Protein AF-A0A857JA93-F1 (afdb_monomer_lite)

Foldseek 3Di:
DKWWKFKQDDPQHGDDLVVRLVDTDIFDWDWDFDDDPPPDDGWIKIFGAHPVGRVDGPDAIFTSWDWDDDPQWIKIKHWGWDDPDPPGDIDIDIMIMIIHPDSVVVNVVSVVVVVVVVVVDDSSVPVQDDVVNVVVVVVVVVVVVVVVCVVVVPDDDPPPDD

Sequence (162 aa):
MLFVVYQTRHHGRPLAPERIAASPRKGLVRFGQGTRDLYARGVMLARLLDPADRKTELIPPIEQARVHRVFDFLQIIGIEHYRASAKAKVDRWDQTWICCQDEAQGHELMLRMHQRIREGYRPHLTWVDSPVQRLRRDERAERENAAFQAEFANDDPPDIFK

Organism: NCBI:txid2697032

Structure (mmCIF, N/CA/C/O backbone):
data_AF-A0A857JA93-F1
#
_entry.id   AF-A0A857JA93-F1
#
loop_
_atom_site.group_PDB
_atom_site.id
_atom_site.type_symbol
_atom_site.label_atom_id
_atom_site.label_alt_id
_atom_site.label_comp_id
_atom_site.label_asym_id
_atom_site.label_entity_id
_atom_site.label_seq_id
_atom_site.pdbx_PDB_ins_code
_atom_site.Cartn_x
_atom_site.Cartn_y
_atom_site.Cartn_z
_atom_site.occupancy
_atom_site.B_iso_or_equiv
_atom_site.auth_seq_id
_atom_site.auth_comp_id
_atom_site.auth_asym_id
_atom_site.auth_atom_id
_atom_site.pdbx_PDB_model_num
ATOM 1 N N . MET A 1 1 ? -6.428 -10.232 11.363 1.00 78.81 1 MET A N 1
ATOM 2 C CA . MET A 1 1 ? -5.286 -9.554 12.000 1.00 78.81 1 MET A CA 1
ATOM 3 C C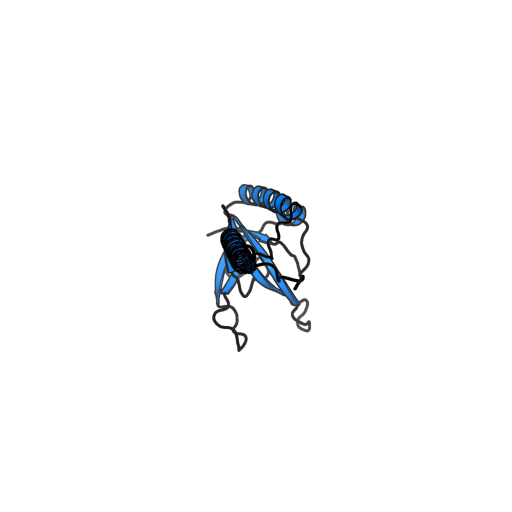 . MET A 1 1 ? -5.345 -8.090 11.615 1.00 78.81 1 MET A C 1
ATOM 5 O O . MET A 1 1 ? -5.685 -7.817 10.466 1.00 78.81 1 MET A O 1
ATOM 9 N N . LEU A 1 2 ? -5.120 -7.189 12.572 1.00 89.56 2 LEU A N 1
ATOM 10 C CA . LEU A 1 2 ? -5.017 -5.757 12.297 1.00 89.56 2 LEU A CA 1
ATOM 11 C C . LEU A 1 2 ? -3.640 -5.465 11.710 1.00 89.56 2 LEU A C 1
ATOM 13 O O . LEU A 1 2 ? -2.651 -6.049 12.144 1.00 89.56 2 LEU A O 1
ATOM 17 N N . PHE A 1 3 ? -3.608 -4.583 10.725 1.00 91.94 3 PHE A N 1
ATOM 18 C CA . PHE A 1 3 ? -2.390 -4.083 10.115 1.00 91.94 3 PHE A CA 1
ATOM 19 C C . PHE A 1 3 ? -2.417 -2.568 10.088 1.00 91.94 3 PHE A C 1
ATOM 21 O O . PHE A 1 3 ? -3.474 -1.955 9.931 1.00 91.94 3 PHE A O 1
ATOM 28 N N . VAL A 1 4 ? -1.228 -1.993 10.164 1.00 92.94 4 VAL A N 1
ATOM 29 C CA . VAL A 1 4 ? -0.954 -0.618 9.780 1.00 92.94 4 VAL A CA 1
ATOM 30 C C . VAL A 1 4 ? -0.495 -0.639 8.334 1.00 92.94 4 VAL A C 1
ATOM 32 O O . VAL A 1 4 ? 0.510 -1.268 8.009 1.00 92.94 4 VAL A O 1
ATOM 35 N N . VAL A 1 5 ? -1.254 0.010 7.461 1.00 93.12 5 VAL A N 1
ATOM 36 C CA . VAL A 1 5 ? -1.018 0.015 6.023 1.00 93.12 5 VAL A CA 1
ATOM 37 C C . VAL A 1 5 ? -0.610 1.401 5.554 1.00 93.12 5 VAL A C 1
ATOM 39 O O . VAL A 1 5 ? -1.272 2.395 5.855 1.00 93.12 5 VAL A O 1
ATOM 42 N N . TYR A 1 6 ? 0.457 1.438 4.767 1.00 91.25 6 TYR A N 1
ATOM 43 C CA . TYR A 1 6 ? 0.973 2.625 4.104 1.00 91.25 6 TYR A CA 1
ATOM 44 C C . TYR A 1 6 ? 0.846 2.460 2.590 1.00 91.25 6 TYR A C 1
ATOM 46 O O . TYR A 1 6 ? 1.317 1.468 2.029 1.00 91.25 6 TYR A O 1
ATOM 54 N N . GLN A 1 7 ? 0.223 3.431 1.922 1.00 90.69 7 GLN A N 1
ATOM 55 C CA . GLN A 1 7 ? 0.109 3.454 0.464 1.00 90.69 7 GLN A CA 1
ATOM 56 C C . GLN A 1 7 ? 1.238 4.278 -0.143 1.00 90.69 7 GLN A C 1
ATOM 58 O O . GLN A 1 7 ? 1.518 5.387 0.304 1.00 90.69 7 GLN A O 1
ATOM 63 N N . THR A 1 8 ? 1.866 3.758 -1.192 1.00 86.94 8 THR A N 1
ATOM 64 C CA . THR A 1 8 ? 2.966 4.463 -1.874 1.00 86.94 8 THR A CA 1
ATOM 65 C C . THR A 1 8 ? 2.491 5.469 -2.921 1.00 86.94 8 THR A C 1
ATOM 67 O O . THR A 1 8 ? 3.245 6.362 -3.311 1.00 86.94 8 THR A O 1
ATOM 70 N N . ARG A 1 9 ? 1.237 5.354 -3.367 1.00 87.69 9 ARG A N 1
ATOM 71 C CA . ARG A 1 9 ? 0.584 6.288 -4.285 1.00 87.69 9 ARG A CA 1
ATOM 72 C C . ARG A 1 9 ? -0.772 6.728 -3.763 1.00 87.69 9 ARG A C 1
ATOM 74 O O . ARG A 1 9 ? -1.431 5.985 -3.043 1.00 87.69 9 ARG A O 1
ATOM 81 N N . HIS A 1 10 ? -1.206 7.898 -4.213 1.00 85.56 10 HIS A N 1
ATOM 82 C CA . HIS A 1 10 ? -2.563 8.398 -4.028 1.00 85.56 10 HIS A CA 1
ATOM 83 C C . HIS A 1 10 ? -3.096 8.891 -5.371 1.00 85.56 10 HIS A C 1
ATOM 85 O O . HIS A 1 10 ? -2.493 9.774 -5.987 1.00 85.56 10 HIS A O 1
ATOM 91 N N . HIS A 1 11 ? -4.192 8.296 -5.849 1.00 80.25 11 HIS A N 1
ATOM 92 C CA . HIS A 1 11 ? -4.755 8.573 -7.176 1.00 80.25 11 HIS A CA 1
ATOM 93 C C . HIS A 1 11 ? -3.702 8.514 -8.302 1.00 80.25 11 HIS A C 1
ATOM 95 O O . HIS A 1 11 ? -3.553 9.443 -9.096 1.00 80.25 11 HIS A O 1
ATOM 101 N N . GLY A 1 12 ? -2.883 7.458 -8.302 1.00 75.62 12 GLY A N 1
ATOM 102 C CA . GLY A 1 12 ? -1.868 7.191 -9.325 1.00 75.62 12 GLY A CA 1
ATOM 103 C C . GLY A 1 12 ? -0.589 8.004 -9.182 1.00 75.62 12 GLY A C 1
ATOM 104 O O . GLY A 1 12 ? 0.433 7.660 -9.780 1.00 75.62 12 GLY A O 1
ATOM 105 N N . ARG A 1 13 ? -0.586 9.031 -8.331 1.00 82.56 13 ARG A N 1
ATOM 106 C CA . ARG A 1 13 ? 0.589 9.865 -8.090 1.00 82.56 13 ARG A CA 1
ATOM 107 C C . ARG A 1 13 ? 1.460 9.252 -6.993 1.00 82.56 13 ARG A C 1
ATOM 109 O O . ARG A 1 13 ? 0.931 8.980 -5.914 1.00 82.56 13 ARG A O 1
ATOM 116 N N . PRO A 1 14 ? 2.770 9.051 -7.233 1.00 83.44 14 PRO A N 1
ATOM 117 C CA . PRO A 1 14 ? 3.720 8.716 -6.176 1.00 83.44 14 PRO A CA 1
ATOM 118 C C . PRO A 1 14 ? 3.610 9.711 -5.028 1.00 83.44 14 PRO A C 1
ATOM 120 O O . PRO A 1 14 ? 3.601 10.924 -5.247 1.00 83.44 14 PRO A O 1
ATOM 123 N N . LEU A 1 15 ? 3.501 9.197 -3.810 1.00 82.12 15 LEU A N 1
ATOM 124 C CA . LEU A 1 15 ? 3.563 10.022 -2.619 1.00 82.12 15 LEU A CA 1
ATOM 125 C C . LEU A 1 15 ? 5.018 10.242 -2.223 1.00 82.12 15 LEU A C 1
ATOM 127 O O . LEU A 1 15 ? 5.850 9.337 -2.305 1.00 82.12 15 LEU A O 1
ATOM 131 N N . ALA A 1 16 ? 5.301 11.455 -1.753 1.00 81.50 16 ALA A N 1
ATOM 132 C CA . ALA A 1 16 ? 6.551 11.720 -1.069 1.00 81.50 16 ALA A CA 1
ATOM 133 C C . ALA A 1 16 ? 6.612 10.866 0.217 1.00 81.50 16 ALA A C 1
ATOM 135 O O . ALA A 1 16 ? 5.594 10.720 0.898 1.00 81.50 16 ALA A O 1
ATOM 136 N N . PRO A 1 17 ? 7.768 10.299 0.561 1.00 74.69 17 PRO A N 1
ATOM 137 C CA . PRO A 1 17 ? 7.937 9.397 1.699 1.00 74.69 17 PRO A CA 1
ATOM 138 C C . PRO A 1 17 ? 7.459 9.964 3.033 1.00 74.69 17 PRO A C 1
ATOM 140 O O . PRO A 1 17 ? 6.828 9.250 3.807 1.00 74.69 17 PRO A O 1
ATOM 143 N N . GLU A 1 18 ? 7.676 11.253 3.272 1.00 81.06 18 GLU A N 1
ATOM 144 C CA . GLU A 1 18 ? 7.206 11.955 4.466 1.00 81.06 18 GLU A CA 1
ATOM 145 C C . GLU A 1 18 ? 5.670 11.947 4.524 1.00 81.06 18 GLU A C 1
ATOM 147 O O . GLU A 1 18 ? 5.075 11.749 5.581 1.00 81.06 18 GLU A O 1
ATOM 152 N N . ARG A 1 19 ? 5.010 12.068 3.362 1.00 84.38 19 ARG A N 1
ATOM 153 C CA . ARG A 1 19 ? 3.547 11.974 3.243 1.00 84.38 19 ARG A CA 1
ATOM 154 C C . ARG A 1 19 ? 3.035 10.549 3.404 1.00 84.38 19 ARG A C 1
ATOM 156 O O . ARG A 1 19 ? 1.935 10.373 3.917 1.00 84.38 19 ARG A O 1
ATOM 163 N N . ILE A 1 20 ? 3.807 9.552 2.971 1.00 83.50 20 ILE A N 1
ATOM 164 C CA . ILE A 1 20 ? 3.471 8.144 3.204 1.00 83.50 20 ILE A CA 1
ATOM 165 C C . ILE A 1 20 ? 3.509 7.870 4.710 1.00 83.50 20 ILE A C 1
ATOM 167 O O . ILE A 1 20 ? 2.517 7.420 5.276 1.00 83.50 20 ILE A O 1
ATOM 171 N N . ALA A 1 21 ? 4.622 8.211 5.365 1.00 79.50 21 ALA A N 1
ATOM 172 C CA . ALA A 1 21 ? 4.825 7.998 6.795 1.00 79.50 21 ALA A CA 1
ATOM 173 C C . ALA A 1 21 ? 3.790 8.735 7.664 1.00 79.50 21 ALA A C 1
ATOM 175 O O . ALA A 1 21 ? 3.392 8.218 8.706 1.00 79.50 21 ALA A O 1
ATOM 176 N N . ALA A 1 22 ? 3.322 9.907 7.219 1.00 83.75 22 ALA A N 1
ATOM 177 C CA . ALA A 1 22 ? 2.310 10.708 7.908 1.00 83.75 22 ALA A CA 1
ATOM 178 C C . ALA A 1 22 ? 0.859 10.229 7.703 1.00 83.75 22 ALA A C 1
ATOM 180 O O . ALA A 1 22 ? -0.055 10.796 8.297 1.00 83.75 22 ALA A O 1
ATOM 181 N N . SER A 1 23 ? 0.611 9.219 6.862 1.00 86.31 23 SER A N 1
ATOM 182 C CA . SER A 1 23 ? -0.750 8.770 6.541 1.00 86.31 23 SER A CA 1
ATOM 183 C C . SER A 1 23 ? -0.946 7.251 6.688 1.00 86.31 23 SER A C 1
ATOM 185 O O . SER A 1 23 ? -1.412 6.609 5.739 1.00 86.31 23 SER A O 1
ATOM 187 N N . PRO A 1 24 ? -0.657 6.657 7.865 1.00 91.94 24 PRO A N 1
ATOM 188 C CA . PRO A 1 24 ? -0.993 5.261 8.125 1.00 91.94 24 PRO A CA 1
ATOM 189 C C . PRO A 1 24 ? -2.513 5.037 8.109 1.00 91.94 24 PRO A C 1
ATOM 191 O O . PRO A 1 24 ? -3.312 5.929 8.419 1.00 91.94 24 PRO A O 1
ATOM 194 N N . ARG A 1 25 ? -2.927 3.817 7.761 1.00 93.75 25 ARG A N 1
ATOM 195 C CA . ARG A 1 25 ? -4.308 3.340 7.904 1.00 93.75 25 ARG A CA 1
ATOM 196 C C . ARG A 1 25 ? -4.319 2.032 8.676 1.00 93.75 25 ARG A C 1
ATOM 198 O O . ARG A 1 25 ? -3.704 1.058 8.257 1.00 93.75 25 ARG A O 1
ATOM 205 N N . LYS A 1 26 ? -5.029 2.007 9.801 1.00 95.06 26 LYS A N 1
ATOM 206 C CA . LYS A 1 26 ? -5.200 0.809 10.626 1.00 95.06 26 LYS A CA 1
ATOM 207 C C . LYS A 1 26 ? -6.448 0.059 10.190 1.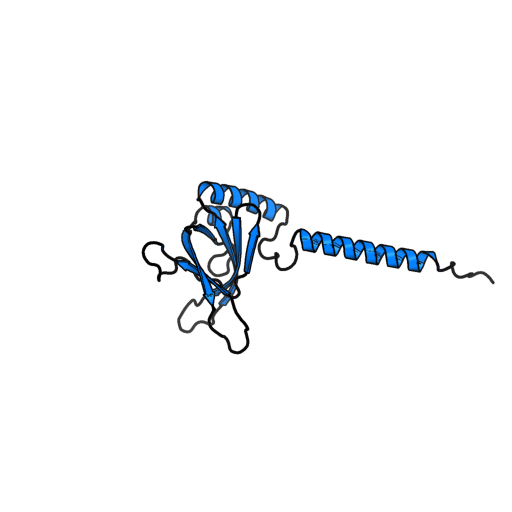00 95.06 26 LYS A C 1
ATOM 209 O O . LYS A 1 26 ? -7.538 0.615 10.248 1.00 95.06 26 LYS A O 1
ATOM 214 N N . GLY A 1 27 ? -6.304 -1.199 9.790 1.00 95.12 27 GLY A N 1
ATOM 215 C CA . GLY A 1 27 ? -7.452 -1.990 9.362 1.00 95.12 27 GLY A CA 1
ATOM 216 C C . GLY A 1 27 ? -7.189 -3.480 9.236 1.00 95.12 27 GLY A C 1
ATOM 217 O O . GLY A 1 27 ? -6.104 -3.986 9.522 1.00 95.12 27 GLY A O 1
ATOM 218 N N . LEU A 1 28 ? -8.221 -4.203 8.816 1.00 94.75 28 LEU A N 1
ATOM 219 C CA . LEU A 1 28 ? -8.162 -5.633 8.551 1.00 94.75 28 LEU A CA 1
ATOM 220 C C . LEU A 1 28 ? -7.827 -5.863 7.079 1.00 94.75 28 LEU A C 1
ATOM 222 O O . LEU A 1 28 ? -8.662 -5.632 6.205 1.00 94.75 28 LEU A O 1
ATOM 226 N N . VAL A 1 29 ? -6.629 -6.375 6.803 1.00 93.69 29 VAL A N 1
ATOM 227 C CA . VAL A 1 29 ? -6.276 -6.824 5.451 1.00 93.69 29 VAL A CA 1
ATOM 228 C C . VAL A 1 29 ? -7.009 -8.131 5.154 1.00 93.69 29 VAL A C 1
ATOM 230 O O . VAL A 1 29 ? -6.914 -9.104 5.911 1.00 93.69 29 VAL A O 1
ATOM 233 N N . ARG A 1 30 ? -7.755 -8.159 4.049 1.00 93.19 30 ARG A N 1
ATOM 234 C CA . ARG A 1 30 ? -8.4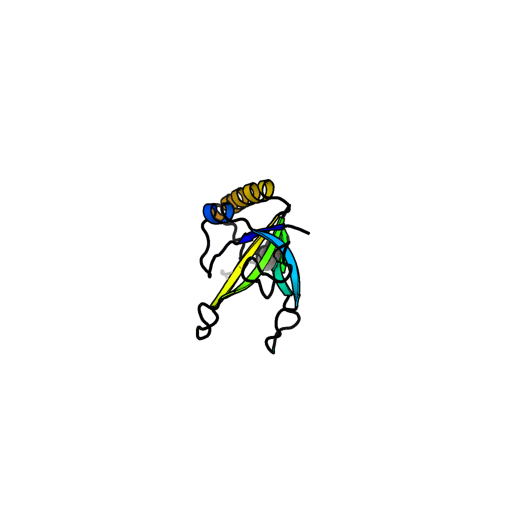64 -9.340 3.549 1.00 93.19 30 ARG A CA 1
ATOM 235 C C . ARG A 1 30 ? -8.102 -9.604 2.099 1.00 93.19 30 ARG A C 1
ATOM 237 O O . ARG A 1 30 ? -8.082 -8.686 1.284 1.00 93.19 30 ARG A O 1
ATOM 244 N N . PHE A 1 31 ? -7.885 -10.880 1.801 1.00 90.19 31 PHE A N 1
ATOM 245 C CA . PHE A 1 31 ? -7.702 -11.374 0.446 1.00 90.19 31 PHE A CA 1
ATOM 246 C C . PHE A 1 31 ? -8.965 -12.095 -0.014 1.00 90.19 31 PHE A C 1
ATOM 248 O O . PHE A 1 31 ? -9.582 -12.830 0.760 1.00 90.19 31 PHE A O 1
ATOM 255 N N . GLY A 1 32 ? -9.347 -11.877 -1.264 1.00 87.50 32 GLY A N 1
ATOM 256 C CA . GLY A 1 32 ? -10.487 -12.529 -1.896 1.00 87.50 32 GLY A CA 1
ATOM 257 C C . GLY A 1 32 ? -10.264 -12.713 -3.389 1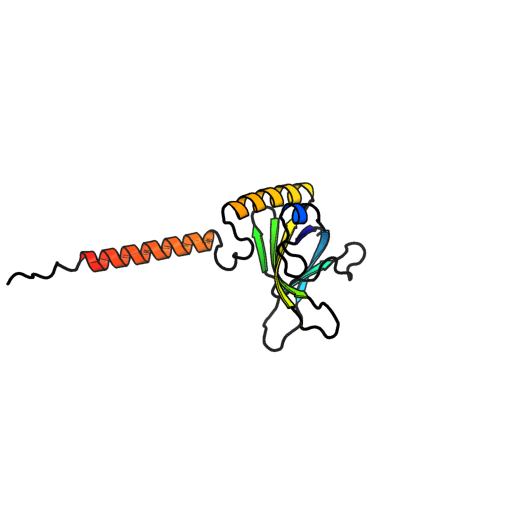.00 87.50 32 GLY A C 1
ATOM 258 O O . GLY A 1 32 ? -9.193 -12.406 -3.912 1.00 87.50 32 GLY A O 1
ATOM 259 N N . GLN A 1 33 ? -11.282 -13.213 -4.080 1.00 81.19 33 GLN A N 1
ATOM 260 C CA . GLN A 1 33 ? -11.289 -13.228 -5.539 1.00 81.19 33 GLN A CA 1
ATOM 261 C C . GLN A 1 33 ? -11.746 -11.860 -6.054 1.00 81.19 33 GLN A C 1
ATOM 263 O O . GLN A 1 33 ? -12.761 -11.333 -5.599 1.00 81.19 33 GLN A O 1
ATOM 268 N N . GLY A 1 34 ? -10.979 -11.282 -6.976 1.00 71.00 34 GLY A N 1
ATOM 269 C CA . GLY A 1 34 ? -11.370 -10.090 -7.721 1.00 71.00 34 GLY A CA 1
ATOM 270 C C . GLY A 1 34 ? -12.469 -10.391 -8.736 1.00 71.00 34 GLY A C 1
ATOM 271 O O . GLY A 1 34 ? -12.745 -11.549 -9.066 1.00 71.00 34 GLY A O 1
ATOM 272 N N . THR A 1 35 ? -13.109 -9.339 -9.237 1.00 61.91 35 THR A N 1
ATOM 273 C CA . THR A 1 35 ? -14.125 -9.447 -10.285 1.00 61.91 35 THR A CA 1
ATOM 274 C C . THR A 1 35 ? -13.525 -10.045 -11.556 1.00 61.91 35 THR A C 1
ATOM 276 O O . THR A 1 35 ? -12.501 -9.585 -12.056 1.00 61.91 35 THR A O 1
ATOM 279 N N . ARG A 1 36 ? -14.165 -11.108 -12.062 1.00 51.75 36 ARG A N 1
ATOM 280 C CA . ARG A 1 36 ? -13.821 -11.769 -13.326 1.00 51.75 36 ARG A CA 1
ATOM 281 C C . ARG A 1 36 ? -14.038 -10.796 -14.485 1.00 51.75 36 ARG A C 1
ATOM 283 O O . ARG A 1 36 ? -15.143 -10.719 -15.011 1.00 51.75 36 ARG A O 1
ATOM 290 N N . ASP A 1 37 ? -12.989 -10.107 -14.914 1.00 50.09 37 ASP A N 1
ATOM 291 C CA . ASP A 1 37 ? -12.900 -9.733 -16.323 1.00 50.09 37 ASP A CA 1
ATOM 292 C C . ASP A 1 37 ? -12.668 -11.029 -17.124 1.00 50.09 37 ASP A C 1
ATOM 294 O O . ASP A 1 37 ? -11.929 -11.914 -16.677 1.00 50.09 37 ASP A O 1
ATOM 298 N N . LEU A 1 38 ? -13.349 -11.166 -18.267 1.00 40.78 38 LEU A N 1
ATOM 299 C CA . LEU A 1 38 ? -13.631 -12.404 -19.029 1.00 40.78 38 LEU A CA 1
ATOM 300 C C . LEU A 1 38 ? -12.420 -13.286 -19.426 1.00 40.78 38 LEU A C 1
ATOM 302 O O . LEU A 1 38 ? -12.611 -14.356 -19.997 1.00 40.78 38 LEU A O 1
ATOM 306 N N . TYR A 1 39 ? -11.191 -12.888 -19.089 1.00 43.97 39 TYR A N 1
ATOM 307 C CA . TYR A 1 39 ? -9.947 -13.546 -19.497 1.00 43.97 39 TYR A CA 1
ATOM 308 C C . TYR A 1 39 ? -8.949 -13.839 -18.360 1.00 43.97 39 TYR A C 1
ATOM 310 O O . TYR A 1 39 ? -7.886 -14.398 -18.625 1.00 43.97 39 TYR A O 1
ATOM 318 N N . ALA A 1 40 ? -9.245 -13.516 -17.094 1.00 46.88 40 ALA A N 1
ATOM 319 C CA . ALA A 1 40 ? -8.258 -13.639 -16.015 1.00 46.88 40 ALA A CA 1
ATOM 320 C C . ALA A 1 40 ? -8.552 -14.801 -15.043 1.00 46.88 40 ALA A C 1
ATOM 322 O O . ALA A 1 40 ? -9.517 -14.783 -14.276 1.00 46.88 40 ALA A O 1
ATOM 323 N N . ARG A 1 41 ? -7.678 -15.820 -15.026 1.00 45.00 41 ARG A N 1
ATOM 324 C CA . ARG A 1 41 ? -7.655 -16.845 -13.968 1.00 45.00 41 ARG A CA 1
ATOM 325 C C . ARG A 1 41 ? -7.255 -16.199 -12.634 1.00 45.00 41 ARG A C 1
ATOM 327 O O . ARG A 1 41 ? -6.170 -15.644 -12.528 1.00 45.00 41 ARG A O 1
ATOM 334 N N . GLY A 1 42 ? -8.107 -16.338 -11.614 1.00 55.09 42 GLY A N 1
ATOM 335 C CA . GLY A 1 42 ? -7.725 -16.245 -10.197 1.00 55.09 42 GLY A CA 1
ATOM 336 C C . GLY A 1 42 ? -7.076 -14.933 -9.751 1.00 55.09 42 GLY A C 1
ATOM 337 O O . GLY A 1 42 ? -6.080 -14.969 -9.033 1.00 55.09 42 GLY A O 1
ATOM 338 N N . VAL A 1 43 ? -7.618 -13.784 -10.160 1.00 68.88 43 VAL A N 1
ATOM 339 C CA . VAL A 1 43 ? -7.123 -12.476 -9.709 1.00 68.88 43 VAL A CA 1
ATOM 340 C C . VAL A 1 43 ? -7.340 -12.347 -8.200 1.00 68.88 43 VAL A C 1
ATOM 342 O O . VAL A 1 43 ? -8.478 -12.335 -7.735 1.00 68.88 43 VAL A O 1
ATOM 345 N N . MET A 1 44 ? -6.258 -12.272 -7.427 1.00 85.00 44 MET A N 1
ATOM 346 C CA . MET A 1 44 ? -6.338 -12.008 -5.991 1.00 85.00 44 MET A CA 1
ATOM 347 C C . MET A 1 44 ? -6.666 -10.528 -5.770 1.00 85.00 44 MET A C 1
ATOM 349 O O . MET A 1 44 ? -6.045 -9.651 -6.366 1.00 85.00 44 MET A O 1
ATOM 353 N N . LEU A 1 45 ? -7.654 -10.258 -4.927 1.00 90.25 45 LEU A N 1
ATOM 354 C CA . LEU A 1 45 ? -8.059 -8.921 -4.508 1.00 90.25 45 LEU A CA 1
ATOM 355 C C . LEU A 1 45 ? -7.598 -8.707 -3.070 1.00 90.25 45 LEU A C 1
ATOM 357 O O . LEU A 1 45 ? -7.945 -9.510 -2.205 1.00 90.25 45 LEU A O 1
ATOM 361 N N . ALA A 1 46 ? -6.863 -7.632 -2.808 1.00 93.25 46 ALA A N 1
ATOM 362 C CA . ALA A 1 46 ? -6.523 -7.193 -1.461 1.00 93.25 46 ALA A CA 1
ATOM 363 C C . ALA A 1 46 ? -7.370 -5.977 -1.073 1.00 93.25 46 ALA A C 1
ATOM 365 O O . ALA A 1 46 ? -7.438 -4.987 -1.800 1.00 93.25 46 ALA A O 1
ATOM 366 N N . ARG A 1 47 ? -8.016 -6.059 0.092 1.00 94.50 47 ARG A N 1
ATOM 367 C CA . ARG A 1 47 ? -8.872 -5.009 0.658 1.00 94.50 47 ARG A CA 1
ATOM 368 C C . ARG A 1 47 ? -8.374 -4.668 2.055 1.00 94.50 47 ARG A C 1
ATOM 370 O O . ARG A 1 47 ? -8.022 -5.575 2.812 1.00 94.50 47 ARG A O 1
ATOM 377 N N . LEU A 1 48 ? -8.379 -3.386 2.405 1.00 95.75 48 LEU A N 1
ATOM 378 C CA . LEU A 1 48 ? -8.161 -2.930 3.774 1.00 95.75 48 LEU A CA 1
ATOM 379 C C . LEU A 1 48 ? -9.496 -2.461 4.338 1.00 95.75 48 LEU A C 1
ATOM 381 O O . LEU A 1 48 ? -10.031 -1.443 3.904 1.00 95.75 48 LEU A O 1
ATOM 385 N N . LEU A 1 49 ? -10.031 -3.228 5.279 1.00 96.06 49 LEU A N 1
ATOM 386 C CA . LEU A 1 49 ? -11.369 -3.015 5.814 1.00 96.06 49 LEU A CA 1
ATOM 387 C C . LEU A 1 49 ? -11.308 -2.322 7.171 1.00 96.06 49 LEU A C 1
ATOM 389 O O . LEU A 1 49 ? -10.400 -2.592 7.967 1.00 96.06 49 LEU A O 1
ATOM 393 N N . ASP A 1 50 ? -12.297 -1.478 7.440 1.00 95.69 50 ASP A N 1
ATOM 394 C CA . ASP A 1 50 ? -12.502 -0.890 8.756 1.00 95.69 50 ASP A CA 1
ATOM 395 C C . ASP A 1 50 ? -12.726 -2.020 9.789 1.00 95.69 50 ASP A C 1
ATOM 397 O O . ASP A 1 50 ? -13.486 -2.967 9.543 1.00 95.69 50 ASP A O 1
ATOM 401 N N . PRO A 1 51 ? -12.017 -2.010 10.932 1.00 93.75 51 PRO A N 1
ATOM 402 C CA . PRO A 1 51 ? -12.193 -3.039 11.948 1.00 93.75 51 PRO A CA 1
ATOM 403 C C . PRO A 1 51 ? -13.558 -2.991 12.648 1.00 93.75 51 PRO A C 1
ATOM 405 O O . PRO A 1 51 ? -14.030 -4.049 13.078 1.00 93.75 51 PRO A O 1
ATOM 408 N N . ALA A 1 52 ? -14.175 -1.810 12.755 1.00 94.25 52 ALA A N 1
ATOM 409 C CA . ALA A 1 52 ? -15.514 -1.617 13.302 1.00 94.25 52 ALA A CA 1
ATOM 410 C C . ALA A 1 52 ? -16.594 -1.993 12.277 1.00 94.25 52 ALA A C 1
ATOM 412 O O . ALA A 1 52 ? -17.570 -2.654 12.631 1.00 94.25 52 ALA A O 1
ATOM 413 N N . ASP A 1 53 ? -16.379 -1.655 11.003 1.00 92.81 53 ASP A N 1
ATOM 414 C CA . ASP A 1 53 ? -17.252 -2.044 9.895 1.00 92.81 53 ASP A CA 1
ATOM 415 C C . ASP A 1 53 ? -16.495 -2.820 8.811 1.00 92.81 53 ASP A C 1
ATOM 417 O O . ASP A 1 53 ? -15.944 -2.273 7.856 1.00 92.81 53 ASP A O 1
ATOM 421 N N . ARG A 1 54 ? -16.568 -4.150 8.902 1.00 89.38 54 ARG A N 1
ATOM 422 C CA . ARG A 1 54 ? -15.884 -5.089 7.998 1.00 89.38 54 ARG A CA 1
ATOM 423 C C . ARG A 1 54 ? -16.383 -5.056 6.546 1.00 89.38 54 ARG A C 1
ATOM 425 O O . ARG A 1 54 ? -16.018 -5.941 5.773 1.00 89.38 54 ARG A O 1
ATOM 432 N N . LYS A 1 55 ? -17.250 -4.116 6.176 1.00 91.00 55 LYS A N 1
ATOM 433 C CA . LYS A 1 55 ? -17.680 -3.872 4.795 1.00 91.00 55 LYS A CA 1
ATOM 434 C C . LYS A 1 55 ? -17.079 -2.598 4.212 1.00 91.00 55 LYS A C 1
ATOM 436 O O . LYS A 1 55 ? -16.962 -2.512 2.992 1.00 91.00 55 LYS A O 1
ATOM 441 N N . THR A 1 56 ? -16.690 -1.650 5.057 1.00 93.75 56 THR A N 1
ATOM 442 C CA . THR A 1 56 ? -16.147 -0.366 4.624 1.00 93.75 56 THR A CA 1
ATOM 443 C C . THR A 1 56 ? -14.669 -0.508 4.283 1.00 93.75 56 THR A C 1
ATOM 445 O O . THR A 1 56 ? -13.864 -0.972 5.089 1.00 93.75 56 THR A O 1
ATOM 448 N N . GLU A 1 57 ? -14.308 -0.122 3.062 1.00 93.56 57 GLU A N 1
ATOM 449 C CA . GLU A 1 57 ? -12.922 -0.058 2.606 1.00 93.56 57 GLU A CA 1
ATOM 450 C C . GLU A 1 57 ? -12.298 1.270 3.041 1.00 93.56 57 GLU A C 1
ATOM 452 O O . GLU A 1 57 ? -12.825 2.339 2.745 1.00 93.56 57 GLU A O 1
ATOM 457 N N . LEU A 1 58 ? -11.159 1.209 3.730 1.00 93.62 58 LEU A N 1
ATOM 458 C CA . LEU A 1 58 ? -10.452 2.405 4.205 1.00 93.62 58 LEU A CA 1
ATOM 459 C C . LEU A 1 58 ? -9.621 3.080 3.110 1.00 93.62 58 LEU A C 1
ATOM 461 O O . LEU A 1 58 ? -9.274 4.255 3.225 1.00 93.62 58 LEU A O 1
ATOM 465 N N . ILE A 1 59 ? -9.258 2.313 2.083 1.00 91.94 59 ILE A N 1
ATOM 466 C CA . ILE A 1 59 ? -8.485 2.738 0.918 1.00 91.94 59 ILE A CA 1
ATOM 467 C C . ILE A 1 59 ? -8.937 1.935 -0.311 1.00 91.94 59 ILE A C 1
ATOM 469 O O . ILE A 1 59 ? -9.415 0.808 -0.137 1.00 91.94 59 ILE A O 1
ATOM 473 N N . PRO A 1 60 ? -8.771 2.471 -1.537 1.00 90.75 60 PRO A N 1
ATOM 474 C CA . PRO A 1 60 ? -9.136 1.758 -2.758 1.00 90.75 60 PRO A CA 1
ATOM 475 C C . PRO A 1 60 ? -8.436 0.395 -2.843 1.00 90.75 60 PRO A C 1
ATOM 477 O O . PRO A 1 60 ? -7.232 0.345 -2.596 1.00 90.75 60 PRO A O 1
ATOM 480 N N . PRO A 1 61 ? -9.140 -0.699 -3.178 1.00 91.69 61 PRO A N 1
ATOM 481 C CA . PRO A 1 61 ? -8.578 -2.045 -3.155 1.00 91.69 61 PRO A CA 1
ATOM 482 C C . PRO A 1 61 ? -7.546 -2.276 -4.269 1.00 91.69 61 PRO A C 1
ATOM 484 O O . PRO A 1 61 ? -7.569 -1.624 -5.314 1.00 91.69 61 PRO A O 1
ATOM 487 N N . ILE A 1 62 ? -6.660 -3.252 -4.052 1.00 90.06 62 ILE A N 1
ATOM 488 C CA . ILE A 1 62 ? -5.668 -3.694 -5.041 1.00 90.06 62 ILE A CA 1
ATOM 489 C C . ILE A 1 62 ? -6.156 -4.973 -5.721 1.00 90.06 62 ILE A C 1
ATOM 491 O O . ILE A 1 62 ? -6.339 -6.003 -5.070 1.00 90.06 62 ILE A O 1
ATOM 495 N N . GLU A 1 63 ? -6.289 -4.935 -7.042 1.00 87.88 63 GLU A N 1
ATOM 496 C CA . GLU A 1 63 ? -6.483 -6.109 -7.892 1.00 87.88 63 GLU A CA 1
ATOM 497 C C . GLU A 1 63 ? -5.153 -6.722 -8.332 1.00 87.88 63 GLU A C 1
ATOM 499 O O . GLU A 1 63 ? -4.107 -6.079 -8.299 1.00 87.88 63 GLU A O 1
ATOM 504 N N . GLN A 1 64 ? -5.184 -7.985 -8.765 1.00 85.94 64 GLN A N 1
ATOM 505 C CA . GLN A 1 64 ? -3.984 -8.759 -9.123 1.00 85.94 64 GLN A CA 1
ATOM 506 C C . GLN A 1 64 ? -2.937 -8.745 -8.001 1.00 85.94 64 GLN A C 1
ATOM 508 O O . GLN A 1 64 ? -1.733 -8.771 -8.253 1.00 85.94 64 GLN A O 1
ATOM 513 N N . ALA A 1 65 ? -3.424 -8.705 -6.759 1.00 88.19 65 ALA A N 1
ATOM 514 C CA . ALA A 1 65 ? -2.620 -8.550 -5.571 1.00 88.19 65 ALA A CA 1
ATOM 515 C C . ALA A 1 65 ? -1.634 -9.713 -5.427 1.00 88.19 65 ALA A C 1
ATOM 517 O O . ALA A 1 65 ? -1.998 -10.889 -5.466 1.00 88.19 65 ALA A O 1
ATOM 518 N N . ARG A 1 66 ? -0.370 -9.373 -5.212 1.00 86.38 66 ARG A N 1
ATOM 519 C CA . ARG A 1 66 ? 0.704 -10.299 -4.872 1.00 86.38 66 ARG A CA 1
ATOM 520 C C . ARG A 1 66 ? 1.242 -9.922 -3.511 1.00 86.38 66 ARG A C 1
ATOM 522 O O . ARG A 1 66 ? 1.501 -8.749 -3.247 1.00 86.38 66 ARG A O 1
ATOM 529 N N . VAL A 1 67 ? 1.398 -10.921 -2.654 1.00 87.31 67 VAL A N 1
ATOM 530 C CA . VAL A 1 67 ? 1.908 -10.740 -1.297 1.00 87.31 67 VAL A CA 1
ATOM 531 C C . VAL A 1 67 ? 3.361 -11.176 -1.265 1.00 87.31 67 VAL A C 1
ATOM 533 O O . VAL A 1 67 ? 3.684 -12.318 -1.584 1.00 87.31 67 VAL A O 1
ATOM 536 N N . HIS A 1 68 ? 4.227 -10.268 -0.848 1.00 84.06 68 HIS A N 1
ATOM 537 C CA . HIS A 1 68 ? 5.641 -10.511 -0.636 1.00 84.06 68 HIS A CA 1
ATOM 538 C C . HIS A 1 68 ? 5.950 -10.271 0.835 1.00 84.06 68 HIS A C 1
ATOM 540 O O . HIS A 1 68 ? 5.616 -9.227 1.390 1.00 84.06 68 HIS A O 1
ATOM 546 N N . ARG A 1 69 ? 6.600 -11.235 1.483 1.00 79.44 69 ARG A N 1
ATOM 547 C CA . ARG A 1 69 ? 7.172 -11.008 2.808 1.00 79.44 69 ARG A CA 1
ATOM 548 C C . ARG A 1 69 ? 8.564 -10.420 2.621 1.00 79.44 69 ARG A C 1
ATOM 550 O O . ARG A 1 69 ? 9.408 -11.051 1.991 1.00 79.44 69 ARG A O 1
ATOM 557 N N . VAL A 1 70 ? 8.784 -9.218 3.140 1.00 72.25 70 VAL A N 1
ATOM 558 C CA . VAL A 1 70 ? 10.045 -8.489 3.001 1.00 72.25 70 VAL A CA 1
ATOM 559 C C . VAL A 1 70 ? 10.518 -8.134 4.402 1.00 72.25 70 VAL A C 1
ATOM 561 O O . VAL A 1 70 ? 9.947 -7.262 5.049 1.00 72.25 70 VAL A O 1
ATOM 564 N N . PHE A 1 71 ? 11.540 -8.846 4.884 1.00 71.94 71 PHE A N 1
ATOM 565 C CA . PHE A 1 71 ? 11.997 -8.764 6.277 1.00 71.94 71 PHE A CA 1
ATOM 566 C C . PHE A 1 71 ? 10.818 -8.936 7.260 1.00 71.94 71 PHE A C 1
ATOM 568 O O . PHE A 1 71 ? 10.172 -9.990 7.276 1.00 71.94 71 PHE A O 1
ATOM 575 N N . ASP A 1 72 ? 10.512 -7.879 8.014 1.00 76.38 72 ASP A N 1
ATOM 576 C CA . ASP A 1 72 ? 9.526 -7.854 9.093 1.00 76.38 72 ASP A CA 1
ATOM 577 C C . ASP A 1 72 ? 8.164 -7.283 8.672 1.00 76.38 72 ASP A C 1
ATOM 579 O O . ASP A 1 72 ? 7.271 -7.145 9.505 1.00 76.38 72 ASP A O 1
ATOM 583 N N . PHE A 1 73 ? 7.967 -6.972 7.386 1.00 79.81 73 PHE A N 1
ATOM 584 C CA . PHE A 1 73 ? 6.693 -6.464 6.879 1.00 79.81 73 PHE A CA 1
ATOM 585 C C . PHE A 1 73 ? 6.146 -7.275 5.708 1.00 79.81 73 PHE A C 1
ATOM 587 O O . PHE A 1 73 ? 6.842 -8.033 5.023 1.00 79.81 73 PHE A O 1
ATOM 594 N N . LEU A 1 74 ? 4.846 -7.104 5.480 1.00 86.94 74 LEU A N 1
ATOM 595 C CA . LEU A 1 74 ? 4.169 -7.621 4.302 1.00 86.94 74 LEU A CA 1
ATOM 596 C C . LEU A 1 74 ? 4.044 -6.504 3.275 1.00 86.94 74 LEU A C 1
ATOM 598 O O . LEU A 1 74 ? 3.496 -5.440 3.544 1.00 86.94 74 LEU A O 1
ATOM 602 N N . GLN A 1 75 ? 4.532 -6.764 2.076 1.00 88.31 75 GLN A N 1
ATOM 603 C CA . GLN A 1 75 ? 4.352 -5.910 0.922 1.00 88.31 75 GLN A CA 1
ATOM 604 C C . GLN A 1 75 ? 3.253 -6.509 0.043 1.00 88.31 75 GLN A C 1
ATOM 606 O O . GLN A 1 75 ? 3.318 -7.681 -0.325 1.00 88.31 75 GLN A O 1
ATOM 611 N N . ILE A 1 76 ? 2.245 -5.714 -0.300 1.00 91.44 76 ILE A N 1
ATOM 612 C CA . ILE A 1 76 ? 1.179 -6.114 -1.221 1.00 91.44 76 ILE A CA 1
ATOM 613 C C . ILE A 1 76 ? 1.268 -5.218 -2.445 1.00 91.44 76 ILE A C 1
ATOM 615 O O . ILE A 1 76 ? 1.256 -3.998 -2.315 1.00 91.44 76 ILE A O 1
ATOM 619 N N . ILE A 1 77 ? 1.383 -5.817 -3.624 1.00 89.94 77 ILE A N 1
ATOM 620 C CA . ILE A 1 77 ? 1.536 -5.092 -4.889 1.00 89.94 77 ILE A CA 1
ATOM 621 C C . ILE A 1 77 ? 0.449 -5.539 -5.847 1.00 89.94 77 ILE A C 1
ATOM 623 O O . ILE A 1 77 ? 0.123 -6.722 -5.893 1.00 89.94 77 ILE A O 1
ATOM 627 N N . GLY A 1 78 ? -0.079 -4.617 -6.636 1.00 88.69 78 GLY A N 1
ATOM 628 C CA . GLY A 1 78 ? -0.975 -4.940 -7.736 1.00 88.69 78 GLY A CA 1
ATOM 629 C C . GLY A 1 78 ? -1.493 -3.673 -8.392 1.00 88.69 78 GLY A C 1
ATOM 630 O O . GLY A 1 78 ? -0.808 -2.654 -8.391 1.00 88.69 78 GLY A O 1
ATOM 631 N N . ILE A 1 79 ? -2.704 -3.736 -8.929 1.00 87.19 79 ILE A N 1
ATOM 632 C CA . ILE A 1 79 ? -3.324 -2.649 -9.678 1.00 87.19 79 ILE A CA 1
ATOM 633 C C . ILE A 1 79 ? -4.429 -2.013 -8.846 1.00 87.19 79 ILE A C 1
ATOM 635 O O . ILE A 1 79 ? -5.400 -2.672 -8.474 1.00 87.19 79 ILE A O 1
ATOM 639 N N . GLU A 1 80 ? -4.302 -0.720 -8.584 1.00 86.69 80 GLU A N 1
ATOM 640 C CA . GLU A 1 80 ? -5.399 0.083 -8.055 1.00 86.69 80 GLU A CA 1
ATOM 641 C C . GLU A 1 80 ? -6.185 0.673 -9.229 1.00 86.69 80 GLU A C 1
ATOM 643 O O . GLU A 1 80 ? -5.617 1.220 -10.180 1.00 86.69 80 GLU A O 1
ATOM 648 N N . HIS A 1 81 ? -7.506 0.530 -9.160 1.00 83.69 81 HIS A N 1
ATOM 649 C CA . HIS A 1 81 ? -8.436 1.107 -10.117 1.00 83.69 81 HIS A CA 1
ATOM 650 C C . HIS A 1 81 ? -9.064 2.348 -9.505 1.00 83.69 81 HIS A C 1
ATOM 652 O O . HIS A 1 81 ? -9.636 2.291 -8.416 1.00 83.69 81 HIS A O 1
ATOM 658 N N . TYR A 1 82 ? -9.018 3.460 -10.227 1.00 77.31 82 TYR A N 1
ATOM 659 C CA . TYR A 1 82 ? -9.675 4.680 -9.792 1.00 77.31 82 TYR A CA 1
ATOM 660 C C . TYR A 1 82 ? -10.618 5.194 -10.851 1.00 77.31 82 TYR A C 1
ATOM 662 O O . TYR A 1 82 ? -10.311 5.257 -12.041 1.00 77.31 82 TYR A O 1
ATOM 670 N N . ARG A 1 83 ? -11.791 5.599 -10.383 1.00 70.50 83 ARG A N 1
ATOM 671 C CA . ARG A 1 83 ? -12.819 6.177 -11.223 1.00 70.50 83 ARG A CA 1
ATOM 672 C C . ARG A 1 83 ? -13.199 7.526 -10.639 1.00 70.50 83 ARG A C 1
ATOM 674 O O . ARG A 1 83 ? -13.930 7.592 -9.659 1.00 70.50 83 ARG A O 1
ATOM 681 N N . ALA A 1 84 ? -12.702 8.598 -11.252 1.00 67.31 84 ALA A N 1
ATOM 682 C CA . ALA A 1 84 ? -12.959 9.960 -10.786 1.00 67.31 84 ALA A CA 1
ATOM 683 C C . ALA A 1 84 ? -14.455 10.340 -10.826 1.00 67.31 84 ALA A C 1
ATOM 685 O O . ALA A 1 84 ? -14.899 11.186 -10.056 1.00 67.31 84 ALA A O 1
ATOM 686 N N . SER A 1 85 ? -15.247 9.730 -11.718 1.00 65.94 85 SER A N 1
ATOM 687 C CA . SER A 1 85 ? -16.703 9.914 -11.788 1.00 65.94 85 SER A CA 1
ATOM 688 C C . SER A 1 85 ? -17.394 8.730 -12.473 1.00 65.94 85 SER A C 1
ATOM 690 O O . SER A 1 85 ? -16.763 7.969 -13.203 1.00 65.94 85 SER A O 1
ATOM 692 N N . ALA A 1 86 ? -18.716 8.598 -12.317 1.00 61.53 86 ALA A N 1
ATOM 693 C CA . ALA A 1 86 ? -19.500 7.514 -12.926 1.00 61.53 86 ALA A CA 1
ATOM 694 C C . ALA A 1 86 ? -19.369 7.418 -14.462 1.00 61.53 86 ALA A C 1
ATOM 696 O O . ALA A 1 86 ? -19.597 6.354 -15.031 1.00 61.53 86 ALA A O 1
ATOM 697 N N . LYS A 1 87 ? -18.982 8.507 -15.138 1.00 64.44 87 LYS A N 1
ATOM 698 C CA . LYS A 1 87 ? -18.781 8.562 -16.596 1.00 64.44 87 LYS A CA 1
ATOM 699 C C . LYS A 1 87 ? -17.305 8.552 -17.006 1.00 64.44 87 LYS A C 1
ATOM 701 O O . LYS A 1 87 ? -17.014 8.417 -18.188 1.00 64.44 87 LYS A O 1
ATOM 706 N N . ALA A 1 88 ? -16.379 8.693 -16.056 1.00 67.62 88 ALA A N 1
ATOM 707 C CA . ALA A 1 88 ? -14.953 8.697 -16.343 1.00 67.62 88 ALA A CA 1
ATOM 708 C C . ALA A 1 88 ? -14.459 7.300 -16.741 1.00 67.62 88 ALA A C 1
ATOM 710 O O . ALA A 1 88 ? -14.954 6.276 -16.246 1.00 67.62 88 ALA A O 1
ATOM 711 N N . LYS A 1 89 ? -13.443 7.293 -17.612 1.00 69.50 89 LYS A N 1
ATOM 712 C CA . LYS A 1 89 ? -12.607 6.121 -17.870 1.00 69.50 89 LYS A CA 1
ATOM 713 C C . LYS A 1 89 ? -11.972 5.678 -16.548 1.00 69.50 89 LYS A C 1
ATOM 715 O O . LYS A 1 89 ? -11.632 6.513 -15.714 1.00 69.50 89 LYS A O 1
ATOM 720 N N . VAL A 1 90 ? -11.877 4.367 -16.345 1.00 73.88 90 VAL A N 1
ATOM 721 C CA . VAL A 1 90 ? -11.202 3.812 -15.170 1.00 73.88 90 VAL A CA 1
ATOM 722 C C . VAL A 1 90 ? -9.702 3.912 -15.407 1.00 73.88 90 VAL A C 1
ATOM 724 O O . VAL A 1 90 ? -9.183 3.294 -16.340 1.00 73.88 90 VAL A O 1
ATOM 727 N N . ASP A 1 91 ? -9.029 4.688 -14.569 1.00 79.56 91 ASP A N 1
ATOM 728 C CA . ASP A 1 91 ? -7.577 4.755 -1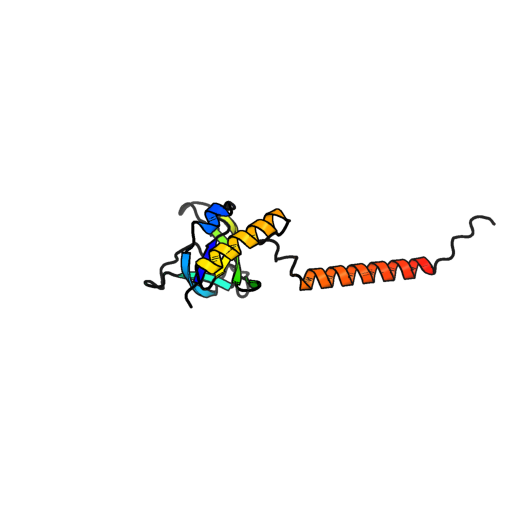4.551 1.00 79.56 91 ASP A CA 1
ATOM 729 C C . ASP A 1 91 ? -7.022 3.564 -13.770 1.00 79.56 91 ASP A C 1
ATOM 731 O O . ASP A 1 91 ? -7.629 3.087 -12.806 1.00 79.56 91 ASP A O 1
ATOM 735 N N . ARG A 1 92 ? -5.873 3.062 -14.226 1.00 83.06 92 ARG A N 1
ATOM 736 C CA . ARG A 1 92 ? -5.202 1.883 -13.674 1.00 83.06 92 ARG A CA 1
ATOM 737 C C . ARG A 1 92 ? -3.746 2.218 -13.421 1.00 83.06 92 ARG A C 1
ATOM 739 O O . ARG A 1 92 ? -3.086 2.757 -14.309 1.00 83.06 92 ARG A O 1
ATOM 746 N N . TRP A 1 93 ? -3.236 1.878 -12.246 1.00 84.88 93 TRP A N 1
ATOM 747 C CA . TRP A 1 93 ? -1.817 2.031 -11.940 1.00 84.88 93 TRP A CA 1
ATOM 748 C C . TRP A 1 93 ? -1.330 0.991 -10.947 1.00 84.88 93 TRP A C 1
ATOM 750 O O . TRP A 1 93 ? -2.089 0.494 -10.115 1.00 84.88 93 TRP A O 1
ATOM 760 N N . ASP A 1 94 ? -0.025 0.744 -10.996 1.00 85.25 94 ASP A N 1
ATOM 761 C CA . ASP A 1 94 ? 0.662 -0.059 -9.997 1.00 85.25 94 ASP A CA 1
ATOM 762 C C . ASP A 1 94 ? 0.601 0.629 -8.636 1.00 85.25 94 ASP A C 1
ATOM 764 O O . ASP A 1 94 ? 1.025 1.778 -8.480 1.00 85.25 94 ASP A O 1
ATOM 768 N N . GLN A 1 95 ? 0.110 -0.093 -7.641 1.00 89.12 95 GLN A N 1
ATOM 769 C CA . GLN A 1 95 ? 0.055 0.331 -6.255 1.00 89.12 95 GLN A CA 1
ATOM 770 C C . GLN A 1 95 ? 0.809 -0.668 -5.383 1.00 89.12 95 GLN A C 1
ATOM 772 O O . GLN A 1 95 ? 0.738 -1.882 -5.576 1.00 89.12 95 GLN A O 1
ATOM 777 N N . THR A 1 96 ? 1.482 -0.125 -4.373 1.00 89.94 96 THR A N 1
ATOM 778 C CA . THR A 1 96 ? 2.146 -0.899 -3.329 1.00 89.94 96 THR A CA 1
ATOM 779 C C . THR A 1 96 ? 1.602 -0.471 -1.976 1.00 89.94 96 THR A C 1
ATOM 781 O O . THR A 1 96 ? 1.637 0.716 -1.634 1.00 89.94 96 THR A O 1
ATOM 784 N N . TRP A 1 97 ? 1.132 -1.448 -1.207 1.00 92.06 97 TRP A N 1
ATOM 785 C CA . TRP A 1 97 ? 0.843 -1.327 0.214 1.00 92.06 97 TRP A CA 1
ATOM 786 C C . TRP A 1 97 ? 1.963 -1.956 1.031 1.00 92.06 97 TRP A C 1
ATOM 788 O O . TRP A 1 97 ? 2.418 -3.065 0.747 1.00 92.06 97 TRP A O 1
ATOM 798 N N . ILE A 1 98 ? 2.364 -1.262 2.085 1.00 89.75 98 ILE A N 1
ATOM 799 C CA . ILE A 1 98 ? 3.297 -1.764 3.091 1.00 89.75 98 ILE A CA 1
ATOM 800 C C . ILE A 1 98 ? 2.489 -1.986 4.354 1.00 89.75 98 ILE A C 1
ATOM 802 O O . ILE A 1 98 ? 1.863 -1.056 4.850 1.00 89.75 98 ILE A O 1
ATOM 806 N N . CYS A 1 99 ? 2.455 -3.226 4.821 1.00 90.81 99 CYS A N 1
ATOM 807 C CA . CYS A 1 99 ? 1.610 -3.673 5.914 1.00 90.81 99 CYS A CA 1
ATOM 808 C C . CYS A 1 99 ? 2.491 -4.126 7.082 1.00 90.81 99 CYS A C 1
ATOM 810 O O . CYS A 1 99 ? 3.237 -5.103 6.964 1.00 90.81 99 CYS A O 1
ATOM 812 N N . CYS A 1 100 ? 2.360 -3.436 8.209 1.00 90.12 100 CYS A N 1
ATOM 813 C CA . CYS A 1 100 ? 3.100 -3.684 9.446 1.00 90.12 100 CYS A CA 1
ATOM 814 C C . CYS A 1 100 ? 2.135 -4.048 10.581 1.00 90.12 100 CYS A C 1
ATOM 816 O O . CYS A 1 100 ? 0.928 -3.816 10.473 1.00 90.12 100 CYS A O 1
ATOM 818 N N . GLN A 1 101 ? 2.647 -4.642 11.661 1.00 86.88 101 GLN A N 1
ATOM 819 C CA . GLN A 1 101 ? 1.813 -5.004 12.815 1.00 86.88 101 GLN A CA 1
ATOM 820 C C . GLN A 1 101 ? 1.506 -3.794 13.702 1.00 86.88 101 GLN A C 1
ATOM 822 O O . GLN A 1 101 ? 0.387 -3.669 14.199 1.00 86.88 101 GLN A O 1
ATOM 827 N N . ASP A 1 102 ? 2.464 -2.878 13.840 1.00 85.25 102 ASP A N 1
ATOM 828 C CA . ASP A 1 102 ? 2.325 -1.657 14.626 1.00 85.25 102 ASP A CA 1
ATOM 829 C C . ASP A 1 102 ? 2.858 -0.413 13.884 1.00 85.25 102 ASP A C 1
ATOM 831 O O . ASP A 1 102 ? 3.545 -0.504 12.863 1.00 85.25 102 ASP A O 1
ATOM 835 N N . GLU A 1 103 ? 2.467 0.772 14.368 1.00 82.44 103 GLU A N 1
ATOM 836 C CA . GLU A 1 103 ? 2.780 2.060 13.730 1.00 82.44 103 GLU A CA 1
ATOM 837 C C . GLU A 1 103 ? 4.225 2.504 13.954 1.00 82.44 103 GLU A C 1
ATOM 839 O O . GLU A 1 103 ? 4.785 3.164 13.079 1.00 82.44 103 GLU A O 1
ATOM 844 N N . ALA A 1 104 ? 4.829 2.160 15.094 1.00 78.19 104 ALA A N 1
ATOM 845 C CA . ALA A 1 104 ? 6.194 2.563 15.414 1.00 78.19 104 ALA A CA 1
ATOM 846 C C . ALA A 1 104 ? 7.184 1.829 14.499 1.00 78.19 104 ALA A C 1
ATOM 848 O O . ALA A 1 104 ? 8.002 2.458 13.823 1.00 78.19 104 ALA A O 1
ATOM 849 N N . GLN A 1 105 ? 7.015 0.512 14.381 1.00 74.69 105 GLN A N 1
ATOM 850 C CA . GLN A 1 105 ? 7.718 -0.340 13.432 1.00 74.69 105 GLN A CA 1
ATOM 851 C C . GLN A 1 105 ? 7.452 0.108 11.989 1.00 74.69 105 GLN A C 1
ATOM 853 O O . GLN A 1 105 ? 8.374 0.199 11.178 1.00 74.69 105 GLN A O 1
ATOM 858 N N . GLY A 1 106 ? 6.195 0.421 11.660 1.00 74.31 106 GLY A N 1
ATOM 859 C CA . GLY A 1 106 ? 5.811 0.906 10.338 1.00 74.31 106 GLY A CA 1
ATOM 860 C C . GLY A 1 106 ? 6.523 2.195 9.933 1.00 74.31 106 GLY A C 1
ATOM 861 O O . GLY A 1 106 ? 7.053 2.283 8.825 1.00 74.31 106 GLY A O 1
ATOM 862 N N . HIS A 1 107 ? 6.599 3.171 10.838 1.00 76.06 107 HIS A N 1
ATOM 863 C CA . HIS A 1 107 ? 7.265 4.445 10.584 1.00 76.06 107 HIS A CA 1
ATOM 864 C C . HIS A 1 107 ? 8.768 4.268 10.332 1.00 76.06 107 HIS A C 1
ATOM 866 O O . HIS A 1 107 ? 9.300 4.783 9.346 1.00 76.06 107 HIS A O 1
ATOM 872 N N . GLU A 1 108 ? 9.452 3.494 11.174 1.00 77.62 108 GLU A N 1
ATOM 873 C CA . GLU A 1 108 ? 10.883 3.233 11.017 1.00 77.62 108 GLU A CA 1
ATOM 874 C C . GLU A 1 108 ? 11.193 2.495 9.703 1.00 77.62 108 GLU A C 1
ATOM 876 O O . GLU A 1 108 ? 12.103 2.875 8.959 1.00 77.62 108 GLU A O 1
ATOM 881 N N . LEU A 1 109 ? 10.405 1.468 9.370 1.00 75.56 109 LEU A N 1
ATOM 882 C CA . LEU A 1 109 ? 10.550 0.725 8.118 1.00 75.56 109 LEU A CA 1
ATOM 883 C C . LEU A 1 109 ? 10.322 1.613 6.893 1.00 75.56 109 LEU A C 1
ATOM 885 O O . LEU A 1 109 ? 11.051 1.486 5.908 1.00 75.56 109 LEU A O 1
ATOM 889 N N . MET A 1 110 ? 9.359 2.535 6.956 1.00 74.56 110 MET A N 1
ATOM 890 C CA . MET A 1 110 ? 9.118 3.505 5.890 1.00 74.56 110 MET A CA 1
ATOM 891 C C . MET A 1 110 ? 10.325 4.419 5.659 1.00 74.56 110 MET A C 1
ATOM 893 O O . MET A 1 110 ? 10.710 4.631 4.507 1.00 74.56 110 MET A O 1
ATOM 897 N N . LEU A 1 111 ? 10.959 4.908 6.730 1.00 72.44 111 LEU A N 1
ATOM 898 C CA . LEU A 1 111 ? 12.177 5.720 6.639 1.00 72.44 111 LEU A CA 1
ATOM 899 C C . LEU A 1 111 ? 13.346 4.925 6.033 1.00 72.44 111 LEU A C 1
ATOM 901 O O . LEU A 1 111 ? 13.997 5.403 5.102 1.00 72.44 111 LEU A O 1
ATOM 905 N N . ARG A 1 112 ? 13.569 3.684 6.486 1.00 72.94 112 ARG A N 1
ATOM 906 C CA . ARG A 1 112 ? 14.615 2.796 5.938 1.00 72.94 112 ARG A CA 1
ATOM 907 C C . ARG A 1 112 ? 14.366 2.452 4.469 1.00 72.94 112 ARG A C 1
ATOM 909 O O . ARG A 1 112 ? 15.287 2.473 3.653 1.00 72.94 112 ARG A O 1
ATOM 916 N N . MET A 1 113 ? 13.120 2.147 4.105 1.00 71.50 113 MET A N 1
ATOM 917 C CA . MET A 1 113 ? 12.754 1.866 2.717 1.00 71.50 113 MET A CA 1
ATOM 918 C C . MET A 1 113 ? 12.968 3.100 1.841 1.00 71.50 113 MET A C 1
ATOM 920 O O . MET A 1 113 ? 13.472 2.977 0.729 1.00 71.50 113 MET A O 1
ATOM 924 N N . HIS A 1 114 ? 12.630 4.288 2.336 1.00 67.06 114 HIS A N 1
ATOM 925 C CA . HIS A 1 114 ? 12.877 5.529 1.618 1.00 67.06 114 HIS A CA 1
ATOM 926 C C . HIS A 1 114 ? 14.366 5.772 1.366 1.00 67.06 114 HIS A C 1
ATOM 928 O O . HIS A 1 114 ? 14.740 6.087 0.234 1.00 67.06 114 HIS A O 1
ATOM 934 N N . GLN A 1 115 ? 15.214 5.576 2.376 1.00 69.00 115 GLN A N 1
ATOM 935 C CA . GLN A 1 115 ? 16.661 5.654 2.200 1.00 69.00 115 GLN A CA 1
ATOM 936 C C . GLN A 1 115 ? 17.123 4.713 1.078 1.00 69.00 115 GLN A C 1
ATOM 938 O O . GLN A 1 115 ? 17.794 5.147 0.145 1.00 69.00 115 GLN A O 1
ATOM 943 N N . ARG A 1 116 ? 16.641 3.468 1.073 1.00 68.56 116 ARG A N 1
ATOM 944 C CA . ARG A 1 116 ? 16.949 2.518 -0.003 1.00 68.56 116 ARG A CA 1
ATOM 945 C C . ARG A 1 116 ? 16.429 2.959 -1.367 1.00 68.56 116 ARG A C 1
ATOM 947 O O . ARG A 1 116 ? 17.084 2.713 -2.373 1.00 68.56 116 ARG A O 1
ATOM 954 N N . ILE A 1 117 ? 15.260 3.601 -1.439 1.00 67.06 117 ILE A N 1
ATOM 955 C CA . ILE A 1 117 ? 14.725 4.129 -2.706 1.00 67.06 117 ILE A CA 1
ATOM 956 C C . ILE A 1 117 ? 15.651 5.199 -3.285 1.00 67.06 117 ILE A C 1
ATOM 958 O O . ILE A 1 117 ? 15.878 5.215 -4.499 1.00 67.06 117 ILE A O 1
ATOM 962 N N . ARG A 1 118 ? 16.210 6.059 -2.422 1.00 64.81 118 ARG A N 1
ATOM 963 C CA . ARG A 1 118 ? 17.239 7.035 -2.812 1.00 64.81 118 ARG A CA 1
ATOM 964 C C . ARG A 1 118 ? 18.508 6.343 -3.312 1.00 64.81 118 ARG A C 1
ATOM 966 O O . ARG A 1 118 ? 19.082 6.793 -4.292 1.00 64.81 118 ARG A O 1
ATOM 973 N N . GLU A 1 119 ? 18.872 5.215 -2.710 1.00 68.62 119 GLU A N 1
ATOM 974 C CA . GLU A 1 119 ? 19.987 4.350 -3.131 1.00 68.62 119 GLU A CA 1
ATOM 975 C C . GLU A 1 119 ? 19.668 3.490 -4.377 1.00 68.62 119 GLU A C 1
ATOM 977 O O . GLU A 1 119 ? 20.489 2.685 -4.806 1.00 68.62 119 GLU A O 1
ATOM 982 N N . GLY A 1 120 ? 18.486 3.650 -4.989 1.00 62.56 120 GLY A N 1
ATOM 983 C CA . GLY A 1 120 ? 18.111 2.980 -6.241 1.00 62.56 120 GLY A CA 1
ATOM 984 C C . GLY A 1 120 ? 17.153 1.796 -6.092 1.00 62.56 120 GLY A C 1
ATOM 985 O O . GLY A 1 120 ? 16.745 1.223 -7.101 1.00 62.56 120 GLY A O 1
ATOM 986 N N . TYR A 1 121 ? 16.716 1.449 -4.877 1.00 64.12 121 TYR A N 1
ATOM 987 C CA . TYR A 1 121 ? 15.654 0.461 -4.673 1.00 64.12 121 TYR A CA 1
ATOM 988 C C . TYR A 1 121 ? 14.338 0.937 -5.304 1.00 64.12 121 TYR A C 1
ATOM 990 O O . TYR A 1 121 ? 13.941 2.103 -5.220 1.00 64.12 121 TYR A O 1
ATOM 998 N N . ARG A 1 122 ? 13.629 0.026 -5.963 1.00 63.88 122 ARG A N 1
ATOM 999 C CA . ARG A 1 122 ? 12.384 0.330 -6.669 1.00 63.88 122 ARG A CA 1
ATOM 1000 C C . ARG A 1 122 ? 11.294 -0.614 -6.154 1.00 63.88 122 ARG A C 1
ATOM 1002 O O . ARG A 1 122 ? 11.181 -1.733 -6.641 1.00 63.88 122 ARG A O 1
ATOM 1009 N N . PRO A 1 123 ? 10.468 -0.190 -5.180 1.00 57.66 123 PRO A N 1
ATOM 1010 C CA . PRO A 1 123 ? 9.500 -1.065 -4.507 1.00 57.66 123 PRO A CA 1
ATOM 1011 C C . PRO A 1 123 ? 8.370 -1.565 -5.419 1.00 57.66 123 PRO A C 1
ATOM 1013 O O . PRO A 1 123 ? 7.657 -2.488 -5.049 1.00 57.66 123 PRO A O 1
ATOM 1016 N N . HIS A 1 124 ? 8.200 -0.960 -6.597 1.00 54.28 124 HIS A N 1
ATOM 1017 C CA . HIS A 1 124 ? 7.265 -1.377 -7.646 1.00 54.28 124 HIS A CA 1
ATOM 1018 C C . HIS A 1 124 ? 7.905 -2.329 -8.677 1.00 54.28 124 HIS A C 1
ATOM 1020 O O . HIS A 1 124 ? 7.195 -2.897 -9.495 1.00 54.28 124 HIS A O 1
ATOM 1026 N N . LEU A 1 125 ? 9.232 -2.520 -8.649 1.00 48.81 125 LEU A N 1
ATOM 1027 C CA . LEU A 1 125 ? 9.992 -3.370 -9.579 1.00 48.81 125 LEU A CA 1
ATOM 1028 C C . LEU A 1 125 ? 10.306 -4.766 -9.020 1.00 48.81 125 LEU A C 1
ATOM 1030 O O . LEU A 1 125 ? 11.091 -5.506 -9.606 1.00 48.81 125 LEU A O 1
ATOM 1034 N N . THR A 1 126 ? 9.643 -5.208 -7.953 1.00 46.19 126 THR A N 1
ATOM 1035 C CA . THR A 1 126 ? 9.681 -6.624 -7.526 1.00 46.19 126 THR A CA 1
ATOM 1036 C C . THR A 1 126 ? 9.016 -7.581 -8.529 1.00 46.19 126 THR A C 1
ATOM 1038 O O . THR A 1 126 ? 8.939 -8.781 -8.276 1.00 46.19 126 THR A O 1
ATOM 1041 N N . TRP A 1 127 ? 8.608 -7.088 -9.702 1.00 38.38 127 TRP A N 1
ATOM 1042 C CA . TRP A 1 127 ? 8.440 -7.908 -10.900 1.00 38.38 127 TRP A CA 1
ATOM 1043 C C . TRP A 1 127 ? 9.765 -8.501 -11.425 1.00 38.38 127 TRP A C 1
ATOM 1045 O O . TRP A 1 127 ? 9.706 -9.476 -12.169 1.00 38.38 127 TRP A O 1
ATOM 1055 N N . VAL A 1 128 ? 10.934 -7.949 -11.057 1.00 36.38 128 VAL A N 1
ATOM 1056 C CA . VAL A 1 128 ? 12.232 -8.292 -11.680 1.00 36.38 128 VAL A CA 1
ATOM 1057 C C . VAL A 1 128 ? 13.356 -8.637 -10.686 1.00 36.38 128 VAL A C 1
ATOM 1059 O O . VAL A 1 128 ? 14.184 -9.479 -11.012 1.00 36.38 128 VAL A O 1
ATOM 1062 N N . ASP A 1 129 ? 13.376 -8.088 -9.466 1.00 39.97 129 ASP A N 1
ATOM 1063 C CA . ASP A 1 129 ? 14.545 -8.219 -8.572 1.00 39.97 129 ASP A CA 1
ATOM 1064 C C . ASP A 1 129 ? 14.202 -8.748 -7.167 1.00 39.97 129 ASP A C 1
ATOM 1066 O O . ASP A 1 129 ? 14.432 -8.093 -6.147 1.00 39.97 129 ASP A O 1
ATOM 1070 N N . SER A 1 130 ? 13.687 -9.977 -7.071 1.00 43.00 130 SER A N 1
ATOM 1071 C CA . SER A 1 130 ? 13.918 -10.740 -5.834 1.00 43.00 130 SER A CA 1
ATOM 1072 C C . SER A 1 130 ? 15.436 -10.900 -5.647 1.00 43.00 130 SER A C 1
ATOM 1074 O O . SER A 1 130 ? 16.104 -11.240 -6.624 1.00 43.00 130 SER A O 1
ATOM 1076 N N . PRO A 1 131 ? 16.009 -10.736 -4.438 1.00 49.25 131 PRO A N 1
ATOM 1077 C CA . PRO A 1 131 ? 17.427 -11.021 -4.193 1.00 49.25 131 PRO A CA 1
ATOM 1078 C C . PRO A 1 131 ? 17.845 -12.405 -4.708 1.00 49.25 131 PRO A C 1
ATOM 1080 O O . PRO A 1 131 ? 18.933 -12.566 -5.244 1.00 49.25 131 PRO A O 1
ATOM 1083 N N . VAL A 1 132 ? 16.929 -13.378 -4.638 1.00 49.81 132 VAL A N 1
ATOM 1084 C CA . VAL A 1 132 ? 17.107 -14.740 -5.162 1.00 49.81 132 VAL A CA 1
ATOM 1085 C C . VAL A 1 132 ? 17.107 -14.776 -6.694 1.00 49.81 132 VAL A C 1
ATOM 1087 O O . VAL A 1 132 ? 17.825 -15.567 -7.294 1.00 49.81 132 VAL A O 1
ATOM 1090 N N . GLN A 1 133 ? 16.299 -13.944 -7.351 1.00 47.53 133 GLN A N 1
ATOM 1091 C CA . GLN A 1 133 ? 16.267 -13.862 -8.815 1.00 47.53 133 GLN A CA 1
ATOM 1092 C C . GLN A 1 133 ? 17.464 -13.094 -9.375 1.00 47.53 133 GLN A C 1
ATOM 1094 O O . GLN A 1 133 ? 17.973 -13.491 -10.418 1.00 47.53 133 GLN A O 1
ATOM 1099 N N . ARG A 1 134 ? 17.942 -12.063 -8.665 1.00 53.50 134 ARG A N 1
ATOM 1100 C CA . ARG A 1 134 ? 19.188 -11.361 -8.987 1.00 53.50 134 ARG A CA 1
ATOM 1101 C C . ARG A 1 134 ? 20.378 -12.314 -8.900 1.00 53.50 134 ARG A C 1
ATOM 1103 O O . ARG A 1 134 ? 21.056 -12.489 -9.899 1.00 53.50 134 ARG A O 1
ATOM 1110 N N . LEU A 1 135 ? 20.502 -13.053 -7.791 1.00 60.53 135 LEU A N 1
ATOM 1111 C CA . LEU A 1 135 ? 21.494 -14.127 -7.641 1.00 60.53 135 LEU A CA 1
ATOM 1112 C C . LEU A 1 135 ? 21.452 -15.125 -8.806 1.00 60.53 135 LEU A C 1
ATOM 1114 O O . LEU A 1 135 ? 22.467 -15.372 -9.439 1.00 60.53 135 LEU A O 1
ATOM 1118 N N . ARG A 1 136 ? 20.268 -15.639 -9.162 1.00 65.56 136 ARG A N 1
ATOM 1119 C CA . ARG A 1 136 ? 20.122 -16.586 -10.286 1.00 65.56 136 ARG A CA 1
ATOM 1120 C C . ARG A 1 136 ? 20.449 -15.981 -11.653 1.00 65.56 136 ARG A C 1
ATOM 1122 O O . ARG A 1 136 ? 20.839 -16.712 -12.560 1.00 65.56 136 ARG A O 1
ATOM 1129 N N . ARG A 1 137 ? 20.215 -14.680 -11.839 1.00 63.78 137 ARG A N 1
ATOM 1130 C CA . ARG A 1 137 ? 20.542 -13.963 -13.076 1.00 63.78 137 ARG A CA 1
ATOM 1131 C C . ARG A 1 137 ? 22.047 -13.763 -13.191 1.00 63.78 137 ARG A C 1
ATOM 1133 O O . ARG A 1 137 ? 22.584 -14.014 -14.264 1.00 63.78 137 ARG A O 1
ATOM 1140 N N . ASP A 1 138 ? 22.690 -13.371 -12.100 1.00 73.56 138 ASP A N 1
ATOM 1141 C CA . ASP A 1 138 ? 24.136 -13.177 -12.029 1.00 73.56 138 ASP A CA 1
ATOM 1142 C C . ASP A 1 138 ? 24.853 -14.524 -12.233 1.00 73.56 138 ASP A C 1
ATOM 1144 O O . ASP A 1 138 ? 25.689 -14.638 -13.123 1.00 73.56 138 ASP A O 1
ATOM 1148 N N . GLU A 1 139 ? 24.401 -15.595 -11.565 1.00 79.12 139 GLU A N 1
ATOM 1149 C CA . GLU A 1 139 ? 24.896 -16.967 -11.778 1.00 79.12 139 GLU A CA 1
ATOM 1150 C C . GLU A 1 139 ? 24.725 -17.447 -13.231 1.00 79.12 139 GLU A C 1
ATOM 1152 O O . GLU A 1 139 ? 25.566 -18.177 -13.761 1.00 79.12 139 GLU A O 1
ATOM 1157 N N . ARG A 1 140 ? 23.623 -17.074 -13.899 1.00 76.44 140 ARG A N 1
ATOM 1158 C CA . ARG A 1 140 ? 23.406 -17.413 -15.314 1.00 76.44 140 ARG A CA 1
ATOM 1159 C C . ARG A 1 140 ? 24.356 -16.627 -16.217 1.00 76.44 140 ARG A C 1
ATOM 1161 O O . ARG A 1 140 ? 24.952 -17.230 -17.103 1.00 76.44 140 ARG A O 1
ATOM 1168 N N . ALA A 1 141 ? 24.505 -15.325 -15.986 1.00 77.25 141 ALA A N 1
ATOM 1169 C CA . ALA A 1 141 ? 25.397 -14.473 -16.765 1.00 77.25 141 ALA A CA 1
ATOM 1170 C C . ALA A 1 141 ? 26.865 -14.910 -16.623 1.00 77.25 141 ALA A C 1
ATOM 1172 O O . ALA A 1 141 ? 27.594 -14.944 -17.611 1.00 77.25 141 ALA A O 1
ATOM 1173 N N . GLU A 1 142 ? 27.284 -15.317 -15.423 1.00 84.81 142 GLU A N 1
ATOM 1174 C CA . GLU A 1 142 ? 28.615 -15.884 -15.185 1.00 84.81 142 GLU A CA 1
ATOM 1175 C C . GLU A 1 142 ? 28.828 -17.197 -15.947 1.00 84.81 142 GLU A C 1
ATOM 1177 O O . GLU A 1 142 ? 29.877 -17.382 -16.562 1.00 84.81 142 GLU A O 1
ATOM 1182 N N . ARG A 1 143 ? 27.829 -18.092 -15.977 1.00 83.19 143 ARG A N 1
ATOM 1183 C CA . ARG A 1 143 ? 27.906 -19.340 -16.759 1.00 83.19 143 ARG A CA 1
ATOM 1184 C C . ARG A 1 143 ? 27.964 -19.097 -18.260 1.00 83.19 143 ARG A C 1
ATOM 1186 O O . ARG A 1 143 ? 28.727 -19.771 -18.941 1.00 83.19 143 ARG A O 1
ATOM 1193 N N . GLU A 1 144 ? 27.165 -18.168 -18.771 1.00 81.12 144 GLU A N 1
ATOM 1194 C CA . GLU A 1 144 ? 27.157 -17.815 -20.195 1.00 81.12 144 GLU A CA 1
ATOM 1195 C C . GLU A 1 144 ? 28.490 -17.179 -20.608 1.00 81.12 144 GLU A C 1
ATOM 1197 O O . GLU A 1 144 ? 29.048 -17.547 -21.638 1.00 81.12 144 GLU A O 1
ATOM 1202 N N . ASN A 1 145 ? 29.060 -16.307 -19.771 1.00 79.94 145 ASN A N 1
ATOM 1203 C CA . ASN A 1 145 ? 30.373 -15.716 -20.021 1.00 79.94 145 ASN A CA 1
ATOM 1204 C C . ASN A 1 145 ? 31.502 -16.760 -19.931 1.00 79.94 145 ASN A C 1
ATOM 1206 O O . ASN A 1 145 ? 32.405 -16.766 -20.760 1.00 79.94 145 ASN A O 1
ATOM 1210 N N . ALA A 1 146 ? 31.438 -17.690 -18.974 1.00 81.19 146 ALA A N 1
ATOM 1211 C CA . ALA A 1 146 ? 32.398 -18.790 -18.878 1.00 81.19 146 ALA A CA 1
ATOM 1212 C C . ALA A 1 146 ? 32.312 -19.747 -20.080 1.00 81.19 146 ALA A C 1
ATOM 1214 O O . ALA A 1 146 ? 33.344 -20.184 -20.583 1.00 81.19 146 ALA A O 1
ATOM 1215 N N . ALA A 1 147 ? 31.101 -20.044 -20.564 1.00 79.81 147 ALA A N 1
ATOM 1216 C CA . ALA A 1 147 ? 30.896 -20.848 -21.767 1.00 79.81 147 ALA A CA 1
ATOM 1217 C C . ALA A 1 147 ? 31.456 -20.148 -23.012 1.00 79.81 147 ALA A C 1
ATOM 1219 O O . ALA A 1 147 ? 32.181 -20.772 -23.778 1.00 79.81 147 ALA A O 1
ATOM 1220 N N . PHE A 1 148 ? 31.204 -18.844 -23.155 1.00 71.25 148 PHE A N 1
ATOM 1221 C CA . PHE A 1 148 ? 31.768 -18.029 -24.230 1.00 71.25 148 PHE A CA 1
ATOM 1222 C C . PHE A 1 148 ? 33.304 -18.020 -24.186 1.00 71.25 148 PHE A C 1
ATOM 1224 O O . PHE A 1 148 ? 33.958 -18.303 -25.181 1.00 71.25 148 PHE A O 1
ATOM 1231 N N . GLN A 1 149 ? 33.910 -17.777 -23.023 1.00 73.81 149 GLN A N 1
ATOM 1232 C CA . GLN A 1 149 ? 35.371 -17.811 -22.880 1.00 73.81 149 GLN A CA 1
ATOM 1233 C C . GLN A 1 149 ? 35.959 -19.198 -23.187 1.00 73.81 149 GLN A C 1
ATOM 1235 O O . GLN A 1 149 ? 37.030 -19.283 -23.773 1.00 73.81 149 GLN A O 1
ATOM 1240 N N . ALA A 1 150 ? 35.269 -20.285 -22.832 1.00 76.00 150 ALA A N 1
ATOM 1241 C CA . ALA A 1 150 ? 35.709 -21.643 -23.154 1.00 76.00 150 ALA A CA 1
ATOM 1242 C C . ALA A 1 150 ? 35.580 -21.979 -24.652 1.00 76.00 150 ALA A C 1
ATOM 1244 O O . ALA A 1 150 ? 36.395 -22.735 -25.180 1.00 76.00 150 ALA A O 1
ATOM 1245 N N . GLU A 1 151 ? 34.580 -21.421 -25.335 1.00 69.00 151 GLU A N 1
ATOM 1246 C CA . GLU A 1 151 ? 34.392 -21.560 -26.783 1.00 69.00 151 GLU A CA 1
ATOM 1247 C C . GLU A 1 151 ? 35.507 -20.829 -27.547 1.00 69.00 151 GLU A C 1
ATOM 1249 O O . GLU A 1 151 ? 36.148 -21.419 -28.410 1.00 69.00 151 GLU A O 1
ATOM 1254 N N . PHE A 1 152 ? 35.848 -19.605 -27.133 1.00 60.88 152 PHE A N 1
ATOM 1255 C CA . PHE A 1 152 ? 36.902 -18.794 -27.758 1.00 60.88 152 PHE A CA 1
ATOM 1256 C C . PHE A 1 152 ? 38.332 -19.117 -27.294 1.00 60.88 152 PHE A C 1
ATOM 1258 O O . PHE A 1 152 ? 39.289 -18.636 -27.893 1.00 60.88 152 PHE A O 1
ATOM 1265 N N . ALA A 1 153 ? 38.507 -19.929 -26.250 1.00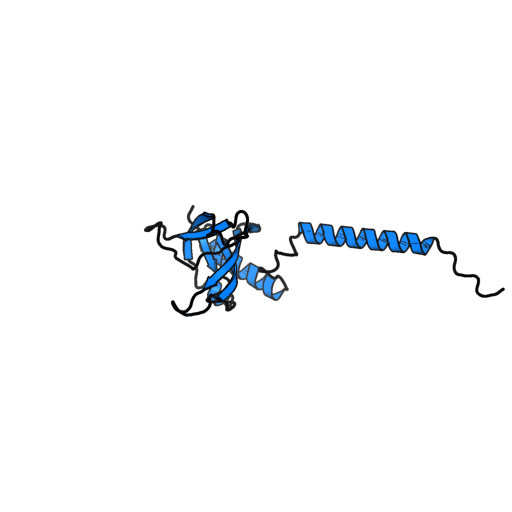 63.25 153 ALA A N 1
ATOM 1266 C CA . ALA A 1 153 ? 39.822 -20.416 -25.827 1.00 63.25 153 ALA A CA 1
ATOM 1267 C C . ALA A 1 153 ? 40.327 -21.611 -26.660 1.00 63.25 153 ALA A C 1
ATOM 1269 O O . ALA A 1 153 ? 41.489 -21.985 -26.517 1.00 63.25 153 ALA A O 1
ATOM 1270 N N . ASN A 1 154 ? 39.473 -22.216 -27.497 1.00 58.38 154 ASN A N 1
ATOM 1271 C CA . ASN A 1 154 ? 39.818 -23.367 -28.342 1.00 58.38 154 ASN A CA 1
ATOM 1272 C C . ASN A 1 154 ? 39.970 -23.025 -29.834 1.00 58.38 154 ASN A C 1
ATOM 1274 O O . ASN A 1 154 ? 40.359 -23.900 -30.606 1.00 58.38 154 ASN A O 1
ATOM 1278 N N . ASP A 1 155 ? 39.688 -21.785 -30.239 1.00 56.81 155 ASP A N 1
ATOM 1279 C CA . ASP A 1 155 ? 39.969 -21.326 -31.596 1.00 56.81 155 ASP A CA 1
ATOM 1280 C C . ASP A 1 155 ? 41.428 -20.865 -31.671 1.00 56.81 155 ASP A C 1
ATOM 1282 O O . ASP A 1 155 ? 41.793 -19.793 -31.178 1.00 56.81 155 ASP A O 1
ATOM 1286 N N . ASP A 1 156 ? 42.276 -21.695 -32.285 1.00 62.66 156 ASP A N 1
ATOM 1287 C CA . ASP A 1 156 ? 43.610 -21.274 -32.708 1.00 62.66 156 ASP A CA 1
ATOM 1288 C C . ASP A 1 156 ? 43.474 -20.003 -33.565 1.00 62.66 156 ASP A C 1
ATOM 1290 O O . ASP A 1 156 ? 42.628 -19.953 -34.469 1.00 62.66 156 ASP A O 1
ATOM 1294 N N . PRO A 1 157 ? 44.282 -18.956 -33.311 1.00 58.78 157 PRO A N 1
ATOM 1295 C CA . PRO A 1 157 ? 44.221 -17.745 -34.110 1.00 58.78 157 PRO A CA 1
ATOM 1296 C C . PRO A 1 157 ? 44.460 -18.108 -35.582 1.00 58.78 157 PRO A C 1
ATOM 1298 O O . PRO A 1 157 ? 45.370 -18.890 -35.873 1.00 58.78 157 PRO A O 1
ATOM 1301 N N . PRO A 1 158 ? 43.667 -17.566 -36.526 1.00 53.91 158 PRO A N 1
ATOM 1302 C CA . PRO A 1 158 ? 43.834 -17.895 -37.930 1.00 53.91 158 PRO A CA 1
ATOM 1303 C C . PRO A 1 158 ? 45.259 -17.547 -38.363 1.00 53.91 158 PRO A C 1
ATOM 1305 O O . PRO A 1 158 ? 45.751 -16.451 -38.099 1.00 53.91 158 PRO A O 1
ATOM 1308 N N . ASP A 1 159 ? 45.922 -18.500 -39.013 1.00 59.62 159 ASP A N 1
ATOM 1309 C CA . ASP A 1 159 ? 47.284 -18.367 -39.527 1.00 59.62 159 ASP A CA 1
ATOM 1310 C C . ASP A 1 159 ? 47.263 -17.432 -40.752 1.00 59.62 159 ASP A C 1
ATOM 1312 O O . ASP A 1 159 ? 47.127 -17.867 -41.893 1.00 59.62 159 ASP A O 1
ATOM 1316 N N . ILE A 1 160 ? 47.300 -16.114 -40.515 1.00 54.59 160 ILE A N 1
ATOM 1317 C CA . ILE A 1 160 ? 47.158 -15.077 -41.561 1.00 54.59 160 ILE A CA 1
ATOM 1318 C C . ILE A 1 160 ? 48.473 -14.825 -42.334 1.00 54.59 160 ILE A C 1
ATOM 1320 O O . ILE A 1 160 ? 48.615 -13.807 -43.008 1.00 54.59 160 ILE A O 1
ATOM 1324 N N . PHE A 1 161 ? 49.452 -15.731 -42.257 1.00 52.59 161 PHE A N 1
ATOM 1325 C CA . PHE A 1 161 ? 50.728 -15.604 -42.968 1.00 52.59 161 PHE A CA 1
ATOM 1326 C C . PHE A 1 161 ? 51.179 -16.931 -43.597 1.00 52.59 161 PHE A C 1
ATOM 1328 O O . PHE A 1 161 ? 52.235 -17.457 -43.243 1.00 52.59 161 PHE A O 1
ATOM 1335 N N . LYS A 1 162 ? 50.415 -17.455 -44.563 1.00 45.38 162 LYS A N 1
ATOM 1336 C CA . LYS A 1 162 ? 50.912 -18.414 -45.566 1.00 45.38 162 LYS A CA 1
ATOM 1337 C C . LYS A 1 162 ? 50.346 -18.120 -46.946 1.00 45.38 162 LYS A C 1
ATOM 1339 O O . LYS A 1 162 ? 49.126 -17.867 -47.036 1.00 45.38 162 LYS A O 1
#

pLDDT: mean 76.03, std 15.14, range [36.38, 96.06]

Radius of gyration: 22.48 Å; chains: 1; bounding box: 70×35×61 Å

Secondary structure (DSSP, 8-state):
-EEEEEESEETTEEPPHHHHHT--EEEEEEEEEPP--TT-S--EEEEEE-SS-TT-BSSPPEEEEEEEEETTEEEEEEEEEE-SSTTSPPEEEEEEEEEESSHHHHHHHHHHHHHHHHTT--TT-TTT--HHHHHHHHHHHHHHHHHHHHHHTSSPPP----